Protein AF-D2TYB3-F1 (afdb_monomer)

Mean predicted aligned error: 8.66 Å

Nearest PDB structures (foldseek):
  3dd9-assembly1_B  TM=7.778E-01  e=8.136E-01  Punavirus P1
  7nsn-assembly2_B  TM=3.253E-01  e=3.911E+00  Neobacillus novalis
  7nsn-assembly1_A  TM=3.232E-01  e=3.466E+00  Neobacillus novalis
  3l0i-assembly2_C  TM=2.763E-01  e=2.892E+00  Legionella pneumophila

Solvent-accessible surface area (backbone atoms only — not comparable to full-atom values): 5439 Å² total; per-residue (Å²): 136,84,93,70,84,80,44,57,76,55,97,91,43,70,43,67,44,64,65,53,53,52,50,53,51,50,54,49,40,58,75,75,42,71,87,60,84,88,61,77,53,56,71,70,66,46,47,58,25,57,46,39,26,60,52,49,30,64,77,69,71,48,86,55,62,66,60,37,49,47,46,29,51,52,40,61,58,72,67,60,74,97,62,87,90,61,93,51

Secondary structure (DSSP, 8-state):
-------EEETTEEEPPHHHHHHHHHHHHHHH-TTS------HHHHHHHHHHHHHHHHHHT---HHHHHHHHHHHHHHT--S-SS---

pLDDT: mean 77.66, std 17.37, range [34.09, 96.56]

Structure (mmCIF, N/CA/C/O backbone):
data_AF-D2TYB3-F1
#
_entry.id   AF-D2TYB3-F1
#
loop_
_atom_site.group_PDB
_atom_site.id
_atom_site.type_symbol
_atom_site.label_atom_id
_atom_site.label_alt_id
_atom_site.label_comp_id
_atom_site.label_asym_id
_atom_site.label_entity_id
_atom_site.label_seq_id
_atom_site.pdbx_PDB_ins_code
_atom_site.Cartn_x
_atom_site.Cartn_y
_atom_site.Cartn_z
_atom_site.occupancy
_atom_site.B_iso_or_equiv
_atom_site.auth_seq_id
_atom_site.auth_comp_id
_atom_site.auth_asym_id
_atom_site.auth_atom_id
_atom_site.pdbx_PDB_model_num
ATOM 1 N N . MET A 1 1 ? -25.021 12.919 -3.742 1.00 41.91 1 MET A N 1
ATOM 2 C CA . MET A 1 1 ? -24.006 13.409 -4.697 1.00 41.91 1 MET A CA 1
ATOM 3 C C . MET A 1 1 ? -22.649 13.229 -4.034 1.00 41.91 1 MET A C 1
ATOM 5 O O . MET A 1 1 ? -22.437 13.842 -3.000 1.00 41.91 1 MET A O 1
ATOM 9 N N . MET A 1 2 ? -21.811 12.302 -4.510 1.00 46.22 2 MET A N 1
ATOM 10 C CA . MET A 1 2 ? -20.491 12.025 -3.915 1.00 46.22 2 MET A CA 1
ATOM 11 C C . MET A 1 2 ? -19.426 12.849 -4.659 1.00 46.22 2 MET A C 1
ATOM 13 O O . MET A 1 2 ? -19.282 12.632 -5.860 1.00 46.22 2 MET A O 1
ATOM 17 N N . PRO A 1 3 ? -18.708 13.788 -4.012 1.00 48.62 3 PRO A N 1
ATOM 18 C CA . PRO A 1 3 ? -17.815 14.728 -4.693 1.00 48.62 3 PRO A CA 1
ATOM 19 C C . PRO A 1 3 ? -16.340 14.282 -4.709 1.00 48.62 3 PRO A C 1
ATOM 21 O O . PRO A 1 3 ? -15.456 15.129 -4.756 1.00 48.62 3 PRO A O 1
ATOM 24 N N . PHE A 1 4 ? -16.046 12.982 -4.646 1.00 53.16 4 PHE A N 1
ATOM 25 C CA . PHE A 1 4 ? -14.665 12.491 -4.585 1.00 53.16 4 PHE A CA 1
ATOM 26 C C . PHE A 1 4 ? -14.314 11.728 -5.864 1.00 53.16 4 PHE A C 1
ATOM 28 O O . PHE A 1 4 ? -14.879 10.670 -6.141 1.00 53.16 4 PHE A O 1
ATOM 35 N N . SER A 1 5 ? -13.397 12.277 -6.664 1.00 55.38 5 SER A N 1
ATOM 36 C CA . SER A 1 5 ? -12.730 11.524 -7.725 1.00 55.38 5 SER A CA 1
ATOM 37 C C . SER A 1 5 ? -11.794 10.517 -7.063 1.00 55.38 5 SER A C 1
ATOM 39 O O . SER A 1 5 ? -10.758 10.898 -6.523 1.00 55.38 5 SER A O 1
ATOM 41 N N . PHE A 1 6 ? -12.178 9.244 -7.058 1.00 54.16 6 PHE A N 1
ATOM 42 C CA . PHE A 1 6 ? -11.313 8.175 -6.574 1.00 54.16 6 PHE A CA 1
ATOM 43 C C . PHE A 1 6 ? -10.100 8.044 -7.498 1.00 54.16 6 PHE A C 1
ATOM 45 O O . PHE A 1 6 ? -10.267 7.844 -8.702 1.00 54.16 6 PHE A O 1
ATOM 52 N N . ALA A 1 7 ? -8.914 8.077 -6.895 1.00 58.84 7 ALA A N 1
ATOM 53 C CA . ALA A 1 7 ? -7.623 7.769 -7.494 1.00 58.84 7 ALA A CA 1
ATOM 54 C C . ALA A 1 7 ? -7.021 8.763 -8.509 1.00 58.84 7 ALA A C 1
ATOM 56 O O . ALA A 1 7 ? -7.655 9.222 -9.459 1.00 58.84 7 ALA A O 1
ATOM 57 N N . GLU A 1 8 ? -5.721 9.012 -8.340 1.00 63.53 8 GLU A N 1
ATOM 58 C CA . GLU A 1 8 ? -4.880 9.677 -9.336 1.00 63.53 8 GLU A CA 1
ATOM 59 C C . GLU A 1 8 ? -4.465 8.654 -10.403 1.00 63.53 8 GLU A C 1
ATOM 61 O O . GLU A 1 8 ? -4.083 7.523 -10.080 1.00 63.53 8 GLU A O 1
ATOM 66 N N . THR A 1 9 ? -4.593 9.025 -11.679 1.00 70.12 9 THR A N 1
ATOM 67 C CA . THR A 1 9 ? -4.239 8.150 -12.804 1.00 70.12 9 THR A CA 1
ATOM 68 C C . THR A 1 9 ? -2.872 8.541 -13.345 1.00 70.12 9 THR A C 1
ATOM 70 O O . THR A 1 9 ? -2.729 9.618 -13.913 1.00 70.12 9 THR A O 1
ATOM 73 N N . ASP A 1 10 ? -1.896 7.644 -13.230 1.00 72.12 10 ASP A N 1
ATOM 74 C CA . ASP A 1 10 ? -0.569 7.800 -13.827 1.00 72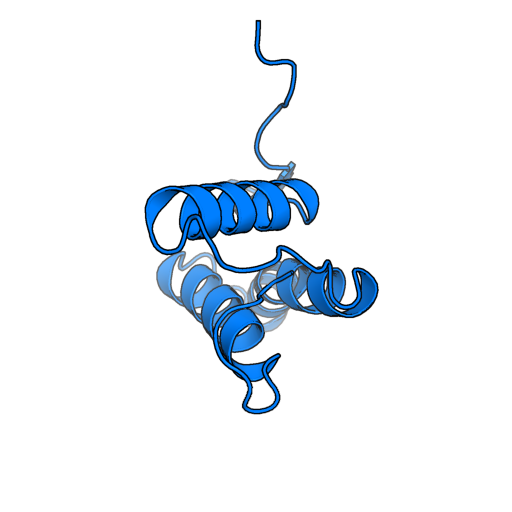.12 10 ASP A CA 1
ATOM 75 C C . ASP A 1 10 ? -0.263 6.598 -14.727 1.00 72.12 10 ASP A C 1
ATOM 77 O O . ASP A 1 10 ? -0.256 5.447 -14.281 1.00 72.12 10 ASP A O 1
ATOM 81 N N . ASN A 1 11 ? -0.023 6.857 -16.016 1.00 75.12 11 ASN A N 1
ATOM 82 C CA . ASN A 1 11 ? 0.345 5.850 -17.018 1.00 75.12 11 ASN A CA 1
ATOM 83 C C . ASN A 1 11 ? -0.517 4.569 -16.959 1.00 75.12 11 ASN A C 1
ATOM 85 O O . ASN A 1 11 ? 0.005 3.456 -16.964 1.00 75.12 11 ASN A O 1
ATOM 89 N N . GLY A 1 12 ? -1.840 4.716 -16.830 1.00 83.06 12 GLY A N 1
ATOM 90 C CA . GLY A 1 12 ? -2.789 3.594 -16.791 1.00 83.06 12 GLY A CA 1
ATOM 91 C C . GLY A 1 12 ? -2.978 2.915 -15.427 1.00 83.06 12 GLY A C 1
ATOM 92 O O . GLY A 1 12 ? -3.848 2.054 -15.308 1.00 83.06 12 GLY A O 1
ATOM 93 N N . VAL A 1 13 ? -2.238 3.316 -14.388 1.00 87.38 13 VAL A N 1
ATOM 94 C CA . VAL A 1 13 ? -2.432 2.843 -13.008 1.00 87.38 13 VAL A CA 1
ATOM 95 C C . VAL A 1 13 ? -3.224 3.884 -12.221 1.00 87.38 13 VAL A C 1
ATOM 97 O O . VAL A 1 13 ? -2.937 5.076 -12.294 1.00 87.38 13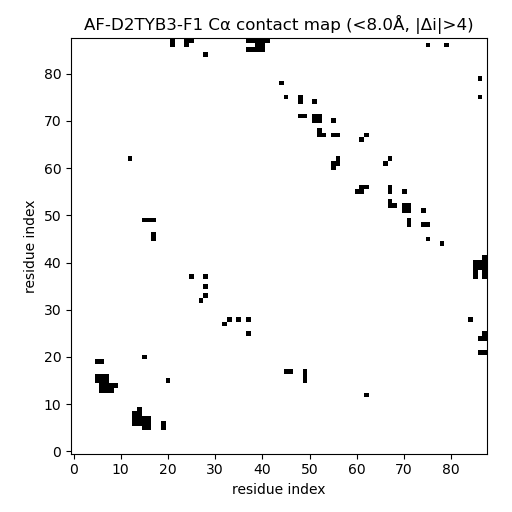 VAL A O 1
ATOM 100 N N . ARG A 1 14 ? -4.228 3.429 -11.463 1.00 90.44 14 ARG A N 1
ATOM 101 C CA . ARG A 1 14 ? -5.049 4.268 -10.577 1.00 90.44 14 ARG A CA 1
ATOM 102 C C . ARG A 1 14 ? -4.640 4.035 -9.127 1.00 90.44 14 ARG A C 1
ATOM 104 O O . ARG A 1 14 ? -4.951 2.981 -8.573 1.00 90.44 14 ARG A O 1
ATOM 111 N N . TYR A 1 15 ? -3.953 5.000 -8.527 1.00 91.00 15 TYR A N 1
ATOM 112 C CA . TYR A 1 15 ? -3.463 4.895 -7.152 1.00 91.00 15 TYR A CA 1
ATOM 113 C C . TYR A 1 15 ? -4.497 5.405 -6.156 1.00 91.00 15 TYR A C 1
ATOM 115 O O . TYR A 1 15 ? -5.056 6.480 -6.343 1.00 91.00 15 TYR A O 1
ATOM 123 N N . LEU A 1 16 ? -4.711 4.669 -5.065 1.00 91.38 16 LEU A N 1
ATOM 124 C CA . LEU A 1 16 ? -5.516 5.158 -3.946 1.00 91.38 16 LEU A CA 1
ATOM 125 C C . LEU A 1 16 ? -4.825 6.361 -3.307 1.00 91.38 16 LEU A C 1
ATOM 127 O O . LEU A 1 16 ? -3.630 6.295 -3.018 1.00 91.38 16 LEU A O 1
ATOM 131 N N . SER A 1 17 ? -5.567 7.434 -3.052 1.00 90.31 17 SER A N 1
ATOM 132 C CA . SER A 1 17 ? -5.073 8.537 -2.231 1.00 90.31 17 SER A CA 1
ATOM 133 C C . SER A 1 17 ? -4.998 8.127 -0.754 1.00 90.31 17 SER A C 1
ATOM 135 O O . SER A 1 17 ? -5.584 7.131 -0.321 1.00 90.31 17 SER A O 1
ATOM 137 N N . VAL A 1 18 ? -4.289 8.915 0.056 1.00 87.62 18 VAL A N 1
ATOM 138 C CA . VAL A 1 18 ? -4.267 8.723 1.516 1.00 87.62 18 VAL A CA 1
ATOM 139 C C . VAL A 1 18 ? -5.683 8.799 2.099 1.00 87.62 18 VAL A C 1
ATOM 141 O O . VAL A 1 18 ? -6.037 7.988 2.955 1.00 87.62 18 VAL A O 1
ATOM 144 N N . ASP A 1 19 ? -6.507 9.724 1.603 1.00 87.50 19 ASP A N 1
ATOM 145 C CA . ASP A 1 19 ? -7.893 9.884 2.045 1.00 87.50 19 ASP A CA 1
ATOM 146 C C . ASP A 1 19 ? -8.766 8.687 1.645 1.00 87.50 19 ASP A C 1
ATOM 148 O O . ASP A 1 19 ? -9.583 8.243 2.454 1.00 87.50 19 ASP A O 1
ATOM 152 N N . ASP A 1 20 ? -8.539 8.095 0.466 1.00 89.44 20 ASP A N 1
ATOM 153 C CA . ASP A 1 20 ? -9.217 6.857 0.057 1.00 89.44 20 ASP A CA 1
ATOM 154 C C . ASP A 1 20 ? -8.907 5.714 1.032 1.00 89.44 20 ASP A C 1
ATOM 156 O O . ASP A 1 20 ? -9.812 4.996 1.464 1.00 89.44 20 ASP A O 1
ATOM 160 N N . ILE A 1 21 ? -7.640 5.563 1.434 1.00 88.06 21 ILE A N 1
ATOM 161 C CA . ILE A 1 21 ? -7.223 4.510 2.372 1.00 88.06 21 ILE A CA 1
ATOM 162 C C . ILE A 1 21 ? -7.847 4.735 3.758 1.00 88.06 21 ILE A C 1
ATOM 164 O O . ILE A 1 21 ? -8.333 3.783 4.378 1.00 88.06 21 ILE A O 1
ATOM 168 N N . ILE A 1 22 ? -7.889 5.984 4.236 1.00 85.31 22 ILE A N 1
ATOM 169 C CA . ILE A 1 22 ? -8.561 6.343 5.497 1.00 85.31 22 ILE A CA 1
ATOM 170 C C . ILE A 1 22 ? -10.053 6.020 5.414 1.00 85.31 22 ILE A C 1
ATOM 172 O O . ILE A 1 22 ? -10.604 5.413 6.336 1.00 85.31 22 ILE A O 1
ATOM 176 N N . TYR A 1 23 ? -10.706 6.405 4.317 1.00 86.69 23 TYR A N 1
ATOM 177 C CA . TYR A 1 23 ? -12.128 6.166 4.111 1.00 86.69 23 TYR A CA 1
ATOM 178 C C . TYR A 1 23 ? -12.450 4.669 4.090 1.00 86.69 23 TYR A C 1
ATOM 180 O O . TYR A 1 23 ? -13.332 4.226 4.828 1.00 86.69 23 TYR A O 1
ATOM 188 N N . ILE A 1 24 ? -11.703 3.875 3.314 1.00 87.06 24 ILE A N 1
ATOM 189 C CA . ILE A 1 24 ? -11.866 2.416 3.246 1.00 87.06 24 ILE A CA 1
ATOM 190 C C . ILE A 1 24 ? -11.703 1.802 4.637 1.00 87.06 24 ILE A C 1
ATOM 192 O O . ILE A 1 24 ? -12.564 1.039 5.077 1.00 87.06 24 ILE A O 1
ATOM 196 N N . ASN A 1 25 ? -10.642 2.167 5.362 1.00 82.69 25 ASN A N 1
ATOM 197 C CA . ASN A 1 25 ? -10.399 1.617 6.690 1.00 82.69 25 ASN A CA 1
ATOM 198 C C . ASN A 1 25 ? -11.499 1.999 7.694 1.00 82.69 25 ASN A C 1
ATOM 200 O O . ASN A 1 25 ? -11.954 1.153 8.461 1.00 82.69 25 ASN A O 1
ATOM 204 N N . LYS A 1 26 ? -11.974 3.249 7.658 1.00 82.25 26 LYS A N 1
ATOM 205 C CA . LYS A 1 26 ? -13.090 3.707 8.493 1.00 82.25 26 LYS A CA 1
ATOM 206 C C . LYS A 1 26 ? -14.354 2.890 8.226 1.00 82.25 26 LYS A C 1
ATOM 208 O O . LYS A 1 26 ? -14.960 2.395 9.170 1.00 82.25 26 LYS A O 1
ATOM 213 N N . ARG A 1 27 ? -14.718 2.697 6.954 1.00 85.81 27 ARG A N 1
ATOM 214 C CA . ARG A 1 27 ? -15.890 1.891 6.572 1.00 85.81 27 ARG A CA 1
ATOM 215 C C . ARG A 1 27 ? -15.753 0.434 7.014 1.00 85.81 27 ARG A C 1
ATOM 217 O O . ARG A 1 27 ? -16.740 -0.150 7.451 1.00 85.81 27 ARG A O 1
ATOM 224 N N . LEU A 1 28 ? -14.549 -0.137 6.940 1.00 83.44 28 LEU A N 1
ATOM 225 C CA . LEU A 1 28 ? -14.284 -1.499 7.407 1.00 83.44 28 LEU A CA 1
ATOM 226 C C . LEU A 1 28 ? -14.486 -1.631 8.921 1.00 83.44 28 LEU A C 1
ATOM 228 O O . LEU A 1 28 ? -15.239 -2.510 9.336 1.00 83.44 28 LEU A O 1
ATOM 232 N N . ILE A 1 29 ? -13.901 -0.737 9.725 1.00 79.56 29 ILE A N 1
ATOM 233 C CA . ILE A 1 29 ? -14.075 -0.724 11.190 1.00 79.56 29 ILE A CA 1
ATOM 234 C C . ILE A 1 29 ? -15.551 -0.541 11.555 1.00 79.56 29 ILE A C 1
ATOM 236 O O . ILE A 1 29 ? -16.098 -1.344 12.302 1.00 79.56 29 ILE A O 1
ATOM 240 N N . GLU A 1 30 ? -16.229 0.446 10.964 1.00 83.12 30 GLU A N 1
ATOM 241 C CA . GLU A 1 30 ? -17.662 0.682 11.199 1.00 83.12 30 GLU A CA 1
ATOM 242 C C . GLU A 1 30 ? -18.519 -0.557 10.888 1.00 83.12 30 GLU A C 1
ATOM 244 O O . GLU A 1 30 ? -19.511 -0.806 11.569 1.00 83.12 30 GLU A O 1
ATOM 249 N N . SER A 1 31 ? -18.140 -1.340 9.871 1.00 83.19 31 SER A N 1
ATOM 250 C CA . SER A 1 31 ? -18.880 -2.540 9.464 1.00 83.19 31 SER A CA 1
ATOM 251 C C . SER A 1 31 ? -18.567 -3.796 10.286 1.00 83.19 31 SER A C 1
ATOM 253 O O . SER A 1 31 ? -19.438 -4.652 10.421 1.00 83.19 31 SER A O 1
ATOM 255 N N . GLN A 1 32 ? -17.345 -3.931 10.813 1.00 79.81 32 GLN A N 1
ATOM 256 C CA . GLN A 1 32 ? -16.867 -5.167 11.452 1.00 79.81 32 GLN A CA 1
ATOM 257 C C . GLN A 1 32 ? -16.734 -5.046 12.973 1.00 79.81 32 GLN A C 1
ATOM 259 O O . GLN A 1 32 ? -17.010 -6.005 13.691 1.00 79.81 32 GLN A O 1
ATOM 264 N N . THR A 1 33 ? -16.321 -3.881 13.473 1.00 77.31 33 THR A N 1
ATOM 265 C CA . THR A 1 33 ? -16.074 -3.612 14.896 1.00 77.31 33 THR A CA 1
ATOM 266 C C . THR A 1 33 ? -16.697 -2.271 15.318 1.00 77.31 33 THR A C 1
ATOM 268 O O . THR A 1 33 ? -15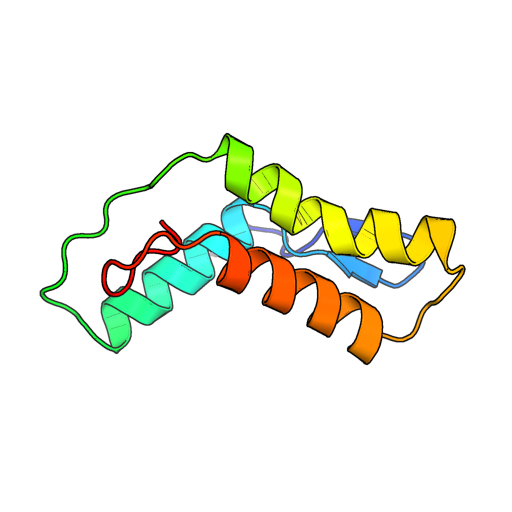.996 -1.341 15.712 1.00 77.31 33 THR A O 1
ATOM 271 N N . PRO A 1 34 ? -18.040 -2.149 15.305 1.00 68.69 34 PRO A N 1
ATOM 272 C CA . PRO A 1 34 ? -18.740 -0.869 15.483 1.00 68.69 34 PRO A CA 1
ATOM 273 C C . PRO A 1 34 ? -18.504 -0.179 16.840 1.00 68.69 34 PRO A C 1
ATOM 275 O O . PRO A 1 34 ? -18.746 1.017 16.966 1.00 68.69 34 PRO A O 1
ATOM 278 N N . ASN A 1 35 ? -18.025 -0.911 17.850 1.00 71.56 35 ASN A N 1
ATOM 279 C CA . ASN A 1 35 ? -17.740 -0.388 19.192 1.00 71.56 35 ASN A CA 1
ATOM 280 C C . ASN A 1 35 ? -16.253 -0.049 19.413 1.00 71.56 35 ASN A C 1
ATOM 282 O O . ASN A 1 35 ? -15.866 0.316 20.524 1.00 71.56 35 ASN A O 1
ATOM 286 N N . GLU A 1 36 ? -15.402 -0.213 18.397 1.00 66.50 36 GLU A N 1
ATOM 287 C CA . GLU A 1 36 ? -13.972 0.074 18.498 1.00 66.50 36 GLU A CA 1
ATOM 288 C C . GLU A 1 36 ? -13.698 1.564 18.217 1.00 66.50 36 GLU A C 1
ATOM 290 O O . GLU A 1 36 ? -14.179 2.112 17.221 1.00 66.50 36 GLU A O 1
ATOM 295 N N . PRO A 1 37 ? -12.948 2.269 19.084 1.00 63.28 37 PRO A N 1
ATOM 296 C CA . PRO A 1 37 ? -12.667 3.684 18.881 1.00 63.28 37 PRO A CA 1
ATOM 297 C C . PRO A 1 37 ? -11.764 3.911 17.659 1.00 63.28 37 PRO A C 1
ATOM 299 O O . PRO A 1 37 ? -10.622 3.461 17.621 1.00 63.28 37 PRO A O 1
ATOM 302 N N . ILE A 1 38 ? -12.250 4.693 16.692 1.00 64.06 38 ILE A N 1
ATOM 303 C CA . ILE A 1 38 ? -11.487 5.114 15.507 1.00 64.06 38 ILE A CA 1
ATOM 304 C C . ILE A 1 38 ? -10.506 6.226 15.922 1.00 64.06 38 ILE A C 1
ATOM 306 O O . ILE A 1 38 ? -10.934 7.336 16.241 1.00 64.06 38 ILE A O 1
ATOM 310 N N . LYS A 1 39 ? -9.191 5.966 15.926 1.00 59.78 39 LYS A N 1
ATOM 311 C CA . LYS A 1 39 ? -8.176 6.907 16.453 1.00 59.78 39 LYS A CA 1
ATOM 312 C C . LYS A 1 39 ? -7.036 7.240 15.481 1.00 59.78 39 LYS A C 1
ATOM 314 O O . LYS A 1 39 ? -5.920 6.870 15.784 1.00 59.78 39 LYS A O 1
ATOM 319 N N . VAL A 1 40 ? -7.254 8.021 14.413 1.00 53.25 40 VAL A N 1
ATOM 320 C CA . VAL A 1 40 ? -6.241 8.326 13.356 1.00 53.25 40 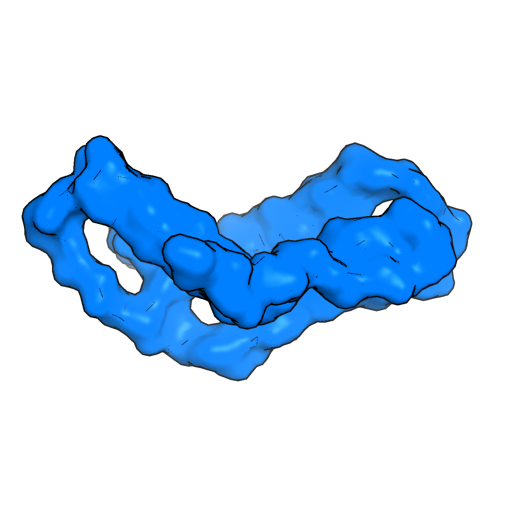VAL A CA 1
ATOM 321 C C . VAL A 1 40 ? -4.773 8.414 13.840 1.00 53.25 40 VAL A C 1
ATOM 323 O O . VAL A 1 40 ? -4.297 9.472 14.253 1.00 53.25 40 VAL A O 1
ATOM 326 N N . ILE A 1 41 ? -4.032 7.308 13.730 1.00 60.78 41 ILE A N 1
ATOM 327 C CA . ILE A 1 41 ? -2.607 7.187 14.032 1.00 60.78 41 ILE A CA 1
ATOM 328 C C . ILE A 1 41 ? -1.800 7.619 12.803 1.00 60.78 41 ILE A C 1
ATOM 330 O O . ILE A 1 41 ? -1.694 6.909 11.807 1.00 60.78 41 ILE A O 1
ATOM 334 N N . ASN A 1 42 ? -1.199 8.804 12.932 1.00 65.12 42 ASN A N 1
ATOM 335 C CA . ASN A 1 42 ? -0.094 9.348 12.137 1.00 65.12 42 ASN A CA 1
ATOM 336 C C . ASN A 1 42 ? -0.270 9.326 10.600 1.00 65.12 42 ASN A C 1
ATOM 338 O O . ASN A 1 42 ? 0.204 8.433 9.902 1.00 65.12 42 ASN A O 1
ATOM 342 N N . LYS A 1 43 ? -0.854 10.400 10.049 1.00 65.56 43 LYS A N 1
ATOM 343 C CA . LYS A 1 43 ? -1.036 10.594 8.596 1.00 65.56 43 LYS A CA 1
ATOM 344 C C . LYS A 1 43 ? 0.266 10.524 7.782 1.00 65.56 43 LYS A C 1
ATOM 346 O O . LYS A 1 43 ? 0.238 10.076 6.638 1.00 65.56 43 LYS A O 1
ATOM 351 N N . ASN A 1 44 ? 1.403 10.920 8.358 1.00 68.44 44 ASN A N 1
ATOM 352 C CA . ASN A 1 44 ? 2.674 10.969 7.630 1.00 68.44 44 ASN A CA 1
ATOM 353 C C . ASN A 1 44 ? 3.194 9.564 7.283 1.00 68.44 44 ASN A C 1
ATOM 355 O O . ASN A 1 44 ? 3.766 9.370 6.214 1.00 68.44 44 ASN A O 1
ATOM 359 N N . SER A 1 45 ? 2.956 8.567 8.143 1.00 73.88 45 SER A N 1
ATOM 360 C CA . SER A 1 45 ? 3.352 7.176 7.871 1.00 73.88 45 SER A CA 1
ATOM 361 C C . SER A 1 45 ? 2.399 6.452 6.913 1.00 73.88 45 SER A C 1
ATOM 363 O O . SER A 1 45 ? 2.761 5.441 6.309 1.00 73.88 45 SER A O 1
ATOM 365 N N . LEU A 1 46 ? 1.180 6.968 6.742 1.00 84.44 46 LEU A N 1
ATOM 366 C CA . LEU A 1 46 ? 0.254 6.465 5.735 1.00 84.44 46 LEU A CA 1
ATOM 367 C C . LEU A 1 46 ? 0.652 6.937 4.333 1.00 84.44 46 LEU A C 1
ATOM 369 O O . LEU A 1 46 ? 0.617 6.141 3.398 1.00 84.44 46 LEU A O 1
ATOM 373 N N . GLY A 1 47 ? 1.106 8.189 4.208 1.00 86.56 47 GLY A N 1
ATOM 374 C CA . GLY A 1 47 ? 1.637 8.728 2.953 1.00 86.56 47 GLY A CA 1
ATOM 375 C C . GLY A 1 47 ? 2.819 7.921 2.407 1.00 86.56 47 GLY A C 1
ATOM 376 O O . GLY A 1 47 ? 2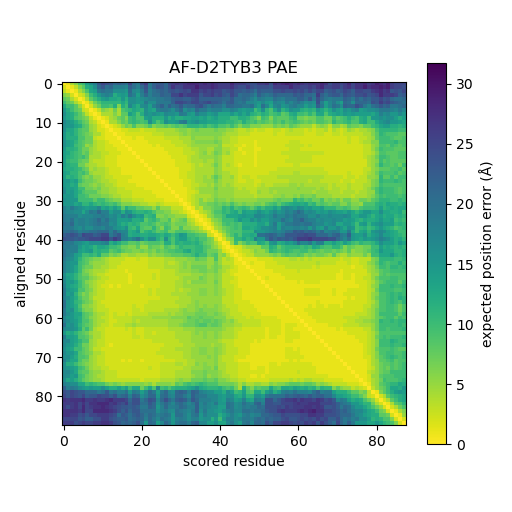.849 7.614 1.221 1.00 86.56 47 GLY A O 1
ATOM 377 N N . SER A 1 48 ? 3.745 7.485 3.269 1.00 87.38 48 SER A N 1
ATOM 378 C CA . SER A 1 48 ? 4.869 6.637 2.839 1.00 87.38 48 SER A CA 1
ATOM 379 C C . SER A 1 48 ? 4.440 5.235 2.397 1.00 87.38 48 SER A C 1
ATOM 381 O O . SER A 1 48 ? 5.062 4.646 1.516 1.00 87.38 48 SER A O 1
ATOM 383 N N . SER A 1 49 ? 3.370 4.693 2.983 1.00 90.31 49 SER A N 1
ATOM 384 C CA . SER A 1 49 ? 2.809 3.413 2.539 1.00 90.31 49 SER A CA 1
ATOM 385 C C . SER A 1 49 ? 2.083 3.551 1.205 1.00 90.31 49 SER A C 1
ATOM 387 O O . SER A 1 49 ? 2.211 2.688 0.342 1.00 90.31 49 SER A O 1
ATOM 389 N N . GLN A 1 50 ? 1.349 4.649 1.027 1.00 92.38 50 GLN A N 1
ATOM 390 C CA . GLN A 1 50 ? 0.615 4.944 -0.197 1.00 92.38 50 GLN A CA 1
ATOM 391 C C . GLN A 1 50 ? 1.549 5.175 -1.395 1.00 92.38 50 GLN A C 1
ATOM 393 O O . GLN A 1 50 ? 1.206 4.761 -2.499 1.00 92.38 50 GLN A O 1
ATOM 398 N N . SER A 1 51 ? 2.733 5.764 -1.190 1.00 92.81 51 SER A N 1
ATOM 399 C CA . SER A 1 51 ? 3.699 6.025 -2.267 1.00 92.81 51 SER A CA 1
ATOM 400 C C . SER A 1 51 ? 4.549 4.813 -2.669 1.00 92.81 51 SER A C 1
ATOM 402 O O . SER A 1 51 ? 5.155 4.810 -3.737 1.00 92.81 51 SER A O 1
ATOM 404 N N . ARG A 1 52 ? 4.605 3.752 -1.856 1.00 94.19 52 ARG A N 1
ATOM 405 C CA . ARG A 1 52 ? 5.439 2.571 -2.147 1.00 94.19 52 ARG A CA 1
ATOM 406 C C . ARG A 1 52 ? 5.171 1.909 -3.504 1.00 94.19 52 ARG A C 1
ATOM 408 O O . ARG A 1 52 ? 6.147 1.605 -4.183 1.00 94.19 52 ARG A O 1
ATOM 415 N N . PRO A 1 53 ? 3.919 1.714 -3.949 1.00 95.38 53 PRO A N 1
ATOM 416 C CA . PRO A 1 53 ? 3.647 1.145 -5.265 1.00 95.38 53 PRO A CA 1
ATOM 417 C C . PRO A 1 53 ? 4.234 1.9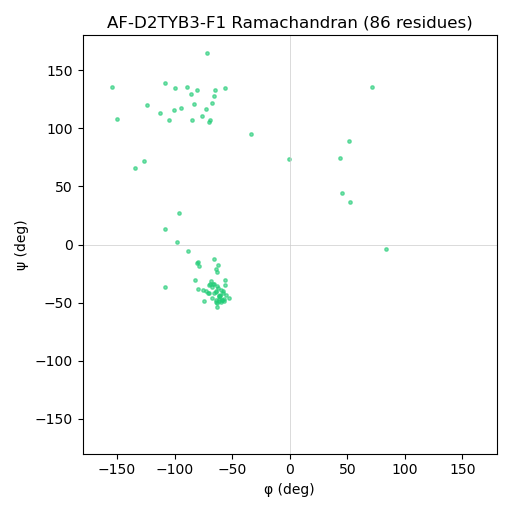63 -6.419 1.00 95.38 53 PRO A C 1
ATOM 419 O O . PRO A 1 53 ? 4.766 1.379 -7.357 1.00 95.38 53 PRO A O 1
ATOM 422 N N . SER A 1 54 ? 4.193 3.300 -6.360 1.00 94.38 54 SER A N 1
ATOM 423 C CA . SER A 1 54 ? 4.772 4.128 -7.430 1.00 94.38 54 SER A CA 1
ATOM 424 C C . SER A 1 54 ? 6.302 4.056 -7.436 1.00 94.38 54 SER A C 1
ATOM 426 O O . SER A 1 54 ? 6.914 4.016 -8.502 1.00 94.38 54 SER A O 1
ATOM 428 N N . ILE A 1 55 ? 6.918 3.940 -6.255 1.00 94.94 55 ILE A N 1
ATOM 429 C CA . ILE A 1 55 ? 8.357 3.695 -6.099 1.00 94.94 55 ILE A CA 1
ATOM 430 C C . ILE A 1 55 ? 8.743 2.335 -6.701 1.00 94.94 55 ILE A C 1
ATOM 432 O O . ILE A 1 55 ? 9.663 2.270 -7.514 1.00 94.94 55 ILE A O 1
ATOM 436 N N . VAL A 1 56 ? 8.029 1.261 -6.348 1.00 96.56 56 VAL A N 1
ATOM 437 C CA . VAL A 1 56 ? 8.266 -0.095 -6.879 1.00 96.56 56 VAL A CA 1
ATOM 438 C C . VAL A 1 56 ? 8.115 -0.113 -8.396 1.00 96.56 56 VAL A C 1
ATOM 440 O O . VAL A 1 56 ? 9.015 -0.568 -9.095 1.00 96.56 56 VAL A O 1
ATOM 443 N N . ARG A 1 57 ? 7.035 0.476 -8.923 1.00 95.38 57 ARG A N 1
ATOM 444 C CA . ARG A 1 57 ? 6.825 0.630 -10.366 1.00 95.38 57 ARG A CA 1
ATOM 445 C C . ARG A 1 57 ? 8.011 1.301 -11.054 1.00 95.38 57 ARG A C 1
ATOM 447 O O . ARG A 1 57 ? 8.445 0.831 -12.102 1.00 95.38 57 ARG A O 1
ATOM 454 N N . TYR A 1 58 ? 8.521 2.391 -10.480 1.00 93.81 58 TYR A N 1
ATOM 455 C CA . TYR A 1 58 ? 9.636 3.136 -11.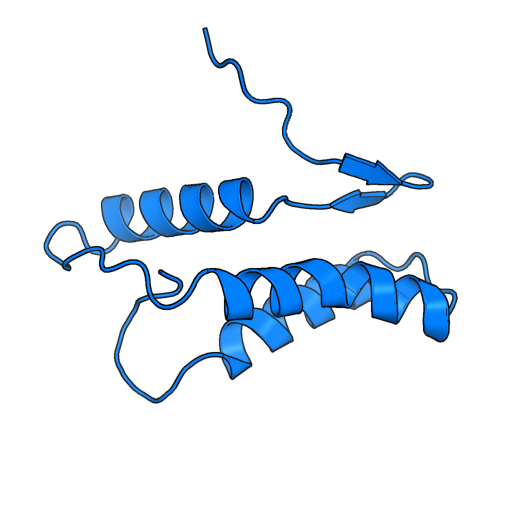055 1.00 93.81 58 TYR A CA 1
ATOM 456 C C . TYR A 1 58 ? 10.945 2.339 -11.030 1.00 93.81 58 TYR A C 1
ATOM 458 O O . TYR A 1 58 ? 11.645 2.287 -12.036 1.00 93.81 58 TYR A O 1
ATOM 466 N N . TYR A 1 59 ? 11.297 1.702 -9.915 1.00 96.50 59 TYR A N 1
ATOM 467 C CA . TYR A 1 59 ? 12.584 1.006 -9.813 1.00 96.50 59 TYR A CA 1
ATOM 468 C C . TYR A 1 59 ? 12.586 -0.367 -10.485 1.00 96.50 59 TYR A C 1
ATOM 470 O O . TYR A 1 59 ? 13.570 -0.729 -11.126 1.00 96.50 59 TYR A O 1
ATOM 478 N N . GLU A 1 60 ? 11.492 -1.116 -10.376 1.00 96.06 60 GLU A N 1
ATOM 479 C CA . GLU A 1 60 ? 11.372 -2.454 -10.963 1.00 96.06 60 GLU A CA 1
ATOM 480 C C . GLU A 1 60 ? 10.855 -2.422 -12.407 1.00 96.06 60 GLU A C 1
ATOM 482 O O . GLU A 1 60 ? 10.807 -3.461 -13.061 1.00 96.06 60 GLU A O 1
ATOM 487 N N . GLN A 1 61 ? 10.473 -1.242 -12.917 1.00 93.38 61 GLN A N 1
ATOM 488 C CA . GLN A 1 61 ? 9.933 -1.048 -14.270 1.00 93.38 61 GLN A CA 1
ATOM 489 C C . GLN A 1 61 ? 8.748 -1.986 -14.570 1.00 93.38 61 GLN A C 1
ATOM 491 O O . GLN A 1 61 ? 8.579 -2.482 -15.685 1.00 93.38 61 GLN A O 1
ATOM 496 N N . THR A 1 62 ? 7.912 -2.235 -13.558 1.00 93.00 62 THR A N 1
ATOM 497 C CA . THR A 1 62 ? 6.807 -3.196 -13.629 1.00 93.00 62 THR A CA 1
ATOM 498 C C . THR A 1 62 ? 5.448 -2.509 -13.672 1.00 93.00 62 THR A C 1
ATOM 500 O O . THR A 1 62 ? 5.186 -1.561 -12.938 1.00 93.00 62 THR A O 1
ATOM 503 N N . ASN A 1 63 ? 4.549 -3.023 -14.513 1.00 92.00 63 ASN A N 1
ATOM 504 C CA . ASN A 1 63 ? 3.126 -2.668 -14.502 1.00 92.00 63 ASN A CA 1
ATOM 505 C C . ASN A 1 63 ? 2.259 -3.818 -13.959 1.00 92.00 63 ASN A C 1
ATOM 507 O O . ASN A 1 63 ? 1.041 -3.811 -14.136 1.00 92.00 63 ASN A O 1
ATOM 511 N N . ASP A 1 64 ? 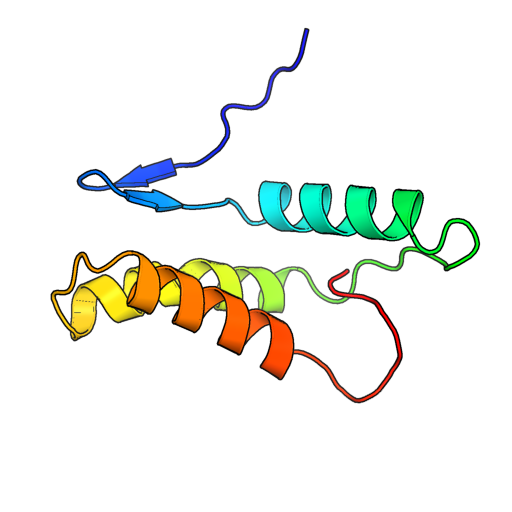2.876 -4.822 -13.326 1.00 94.94 64 ASP A N 1
ATOM 512 C CA . ASP A 1 64 ? 2.153 -5.937 -12.726 1.00 94.94 64 ASP A CA 1
ATOM 513 C C . ASP A 1 64 ? 1.356 -5.457 -11.505 1.00 94.94 64 ASP A C 1
ATOM 515 O O . ASP A 1 64 ? 1.894 -5.182 -10.430 1.00 94.94 64 ASP A O 1
ATOM 519 N N . MET A 1 65 ? 0.036 -5.382 -11.669 1.00 93.56 65 MET A N 1
ATOM 520 C CA . MET A 1 65 ? -0.870 -4.919 -10.625 1.00 93.56 65 MET A CA 1
ATOM 521 C C . MET A 1 65 ? -0.869 -5.805 -9.378 1.00 93.56 65 MET A C 1
ATOM 523 O O . MET A 1 65 ? -1.197 -5.300 -8.303 1.00 93.56 65 MET A O 1
ATOM 527 N N . PHE A 1 66 ? -0.490 -7.082 -9.471 1.00 96.38 66 PHE A N 1
ATOM 528 C CA . PHE A 1 66 ? -0.356 -7.942 -8.296 1.00 96.38 66 PHE A CA 1
ATOM 529 C C . PHE A 1 66 ? 0.857 -7.536 -7.461 1.00 96.38 66 PHE A C 1
ATOM 531 O O . PHE A 1 66 ? 0.731 -7.414 -6.244 1.00 96.38 66 PHE A O 1
ATOM 538 N N . VAL A 1 67 ? 1.987 -7.228 -8.104 1.00 96.38 67 VAL A N 1
ATOM 539 C CA . VAL A 1 67 ? 3.200 -6.724 -7.434 1.00 96.38 67 VAL A CA 1
ATOM 540 C C . VAL A 1 67 ? 2.937 -5.358 -6.795 1.00 96.38 67 VAL A C 1
ATOM 542 O O . VAL A 1 67 ? 3.210 -5.149 -5.608 1.00 96.38 67 VAL A O 1
ATOM 545 N N . LEU A 1 68 ? 2.323 -4.437 -7.545 1.00 96.06 68 LEU A N 1
ATOM 546 C CA . LEU A 1 68 ? 2.002 -3.099 -7.040 1.00 96.06 68 LEU A CA 1
ATOM 547 C C . LEU A 1 68 ? 0.998 -3.153 -5.877 1.00 96.06 68 LEU A C 1
ATOM 549 O O . LEU A 1 68 ? 1.168 -2.453 -4.879 1.00 96.06 68 LEU A O 1
ATOM 553 N N . SER A 1 69 ? -0.008 -4.027 -5.949 1.00 95.19 69 SER A N 1
ATOM 554 C CA . SER A 1 69 ? -0.976 -4.200 -4.857 1.00 95.19 69 SER A CA 1
ATOM 555 C C . SER A 1 69 ? -0.348 -4.874 -3.636 1.00 95.19 69 SER A C 1
ATOM 557 O O . SER A 1 69 ? -0.594 -4.451 -2.506 1.00 95.19 69 SER A O 1
ATOM 559 N N . ALA A 1 70 ? 0.488 -5.896 -3.844 1.00 95.81 70 ALA A N 1
ATOM 560 C CA . ALA A 1 70 ? 1.189 -6.585 -2.766 1.00 95.81 70 ALA A CA 1
ATOM 561 C C . ALA A 1 70 ? 2.115 -5.632 -1.998 1.00 95.81 70 ALA A C 1
ATOM 563 O O . ALA A 1 70 ? 2.070 -5.620 -0.771 1.00 95.81 70 ALA A O 1
ATOM 564 N N . SER A 1 71 ? 2.878 -4.777 -2.691 1.00 95.56 71 SER A N 1
ATOM 565 C CA . SER A 1 71 ? 3.762 -3.793 -2.038 1.00 95.56 71 SER A CA 1
ATOM 566 C C . SER A 1 71 ? 3.006 -2.756 -1.194 1.00 95.56 71 SER A C 1
ATOM 568 O O . SER A 1 71 ? 3.477 -2.379 -0.114 1.00 95.56 71 SER A O 1
ATOM 570 N N . LEU A 1 72 ? 1.808 -2.337 -1.630 1.00 94.19 72 LEU A N 1
ATOM 571 C CA . LEU A 1 72 ? 0.919 -1.490 -0.828 1.00 94.19 72 LEU A CA 1
ATOM 572 C C . LEU A 1 72 ? 0.481 -2.213 0.450 1.00 94.19 72 LEU A C 1
ATOM 574 O O . LEU A 1 72 ? 0.645 -1.692 1.553 1.00 94.19 72 LEU A O 1
ATOM 578 N N . ILE A 1 73 ? -0.076 -3.418 0.302 1.00 91.94 73 ILE A N 1
ATOM 579 C CA . ILE A 1 73 ? -0.618 -4.206 1.417 1.00 91.94 73 ILE A CA 1
ATOM 580 C C . ILE A 1 73 ? 0.485 -4.543 2.424 1.00 91.94 73 ILE A C 1
ATOM 582 O O . ILE A 1 73 ? 0.288 -4.372 3.628 1.00 91.94 73 ILE A O 1
ATOM 586 N N . GLU A 1 74 ? 1.656 -4.959 1.942 1.00 92.06 74 GLU A N 1
ATOM 587 C CA . GLU A 1 74 ? 2.823 -5.266 2.768 1.00 92.06 74 GLU A CA 1
ATOM 588 C C . GLU A 1 74 ? 3.228 -4.054 3.619 1.00 92.06 74 GLU A C 1
ATOM 590 O O . GLU A 1 74 ? 3.379 -4.170 4.837 1.00 92.06 74 GLU A O 1
ATOM 595 N N . SER A 1 75 ? 3.296 -2.863 3.015 1.00 90.44 75 SER A N 1
ATOM 596 C CA . SER A 1 75 ? 3.579 -1.630 3.757 1.00 90.44 75 SER A CA 1
ATOM 597 C C . SER A 1 75 ? 2.539 -1.319 4.824 1.00 90.44 75 SER A C 1
ATOM 599 O O . SER A 1 75 ? 2.877 -0.920 5.939 1.00 90.44 75 SER A O 1
ATOM 601 N N . LEU A 1 76 ? 1.259 -1.481 4.482 1.00 87.38 76 LEU A N 1
ATOM 602 C CA . LEU A 1 76 ? 0.154 -1.177 5.386 1.00 87.38 76 LEU A CA 1
ATOM 603 C C . LEU A 1 76 ? 0.123 -2.131 6.589 1.00 87.38 76 LEU A C 1
ATOM 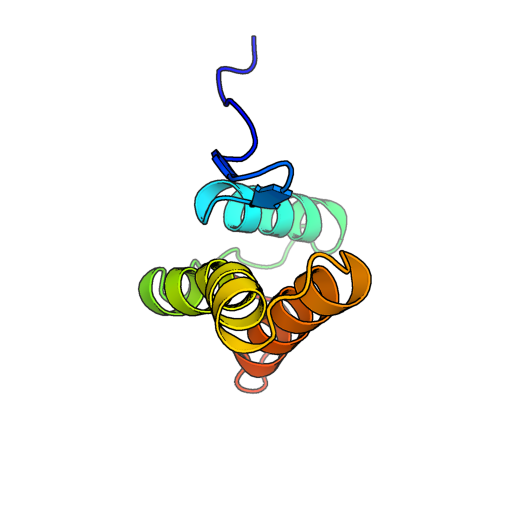605 O O . LEU A 1 76 ? -0.243 -1.704 7.690 1.00 87.38 76 LEU A O 1
ATOM 609 N N . ILE A 1 77 ? 0.507 -3.399 6.397 1.00 83.31 77 ILE A N 1
ATOM 610 C CA . ILE A 1 77 ? 0.597 -4.410 7.461 1.00 83.31 77 ILE A CA 1
ATOM 611 C C . ILE A 1 77 ? 1.828 -4.166 8.338 1.00 83.31 77 ILE A C 1
ATOM 613 O O . ILE A 1 77 ? 1.688 -4.094 9.561 1.00 83.31 77 ILE A O 1
ATOM 617 N N . ASN A 1 78 ? 3.000 -3.961 7.728 1.00 76.75 78 ASN A N 1
ATOM 618 C CA . ASN A 1 78 ? 4.262 -3.735 8.441 1.00 76.75 78 ASN A CA 1
ATOM 619 C C . ASN A 1 78 ? 4.285 -2.413 9.231 1.00 76.75 78 ASN A C 1
ATOM 621 O O . ASN A 1 78 ? 5.134 -2.226 10.099 1.00 76.75 78 ASN A O 1
ATOM 625 N N . ARG A 1 79 ? 3.318 -1.512 9.000 1.00 68.31 79 ARG A N 1
ATOM 626 C CA . ARG A 1 79 ? 3.107 -0.297 9.804 1.00 68.31 79 ARG A CA 1
ATOM 627 C C . ARG A 1 79 ? 2.724 -0.580 11.268 1.00 68.31 79 ARG A C 1
ATOM 629 O O . ARG A 1 79 ? 2.843 0.325 12.091 1.00 68.31 79 ARG A O 1
ATOM 636 N N . LYS A 1 80 ? 2.206 -1.768 11.617 1.00 55.44 80 LYS A N 1
ATOM 637 C CA . LYS A 1 80 ? 1.623 -2.007 12.953 1.00 55.44 80 LYS A CA 1
ATOM 638 C C . LYS A 1 80 ? 2.671 -2.346 14.031 1.00 55.44 80 LYS A C 1
ATOM 640 O O . LYS A 1 80 ? 3.248 -3.429 13.965 1.00 55.44 80 LYS A O 1
ATOM 645 N N . PRO A 1 81 ? 2.789 -1.561 15.122 1.00 44.47 81 PRO A N 1
ATOM 646 C CA . PRO A 1 81 ? 3.081 -2.140 16.423 1.00 44.47 81 PRO A CA 1
ATOM 647 C C . PRO A 1 81 ? 1.801 -2.848 16.895 1.00 44.47 81 PRO A C 1
ATOM 649 O O . PRO A 1 81 ? 0.750 -2.226 17.007 1.00 44.47 81 PRO A O 1
ATOM 652 N N . ASN A 1 82 ? 1.868 -4.167 17.059 1.00 43.34 82 ASN A N 1
ATOM 653 C CA . ASN A 1 82 ? 1.086 -4.995 17.985 1.00 43.34 82 ASN A CA 1
ATOM 654 C C . ASN A 1 82 ? 0.069 -4.262 18.900 1.00 43.34 82 ASN A C 1
ATOM 656 O O . ASN A 1 82 ? 0.239 -4.170 20.110 1.00 43.34 82 ASN A O 1
ATOM 660 N N . SER A 1 83 ? -1.044 -3.815 18.319 1.00 34.09 83 SER A N 1
ATOM 661 C CA . SER A 1 83 ? -2.307 -3.501 18.983 1.00 34.09 83 SER A CA 1
ATOM 662 C C . SER A 1 83 ? -3.407 -3.657 17.943 1.00 34.09 83 SER A C 1
ATOM 664 O O . SER A 1 83 ? -3.242 -3.290 16.777 1.00 34.09 83 SER A O 1
ATOM 666 N N . LYS A 1 84 ? -4.501 -4.296 18.343 1.00 44.00 84 LYS A N 1
ATOM 667 C CA . LYS A 1 84 ? -5.594 -4.675 17.452 1.00 44.00 84 LYS A CA 1
ATOM 668 C C . LYS A 1 84 ? -6.132 -3.441 16.713 1.00 44.00 84 LYS A C 1
ATOM 670 O O . LYS A 1 84 ? -6.274 -2.378 17.299 1.00 44.00 84 LYS A O 1
ATOM 675 N N . SER A 1 85 ? -6.327 -3.627 15.408 1.00 47.56 85 SER A N 1
ATOM 676 C CA . SER A 1 85 ? -7.189 -2.837 14.526 1.00 47.56 85 SER A CA 1
ATOM 677 C C . SER A 1 85 ? -7.135 -1.305 14.668 1.00 47.56 85 SER A C 1
ATOM 679 O O . SER A 1 85 ? -8.075 -0.665 15.111 1.00 47.56 85 SER A O 1
ATOM 681 N N . SER A 1 86 ? -6.067 -0.670 14.181 1.00 45.19 86 SER A N 1
ATOM 682 C CA . SER A 1 86 ? -6.218 0.680 13.621 1.00 45.19 86 SER A CA 1
ATOM 683 C C . SER A 1 86 ? -5.175 0.920 12.523 1.00 45.19 86 SER A C 1
ATOM 685 O O . SER A 1 86 ? -3.967 0.958 12.759 1.00 45.19 86 SER A O 1
ATOM 687 N N . ILE A 1 87 ? -5.625 0.951 11.260 1.00 52.88 87 ILE A N 1
ATOM 688 C CA . ILE A 1 87 ? -4.868 1.583 10.159 1.00 52.88 87 ILE A CA 1
ATOM 689 C C . ILE A 1 87 ? -5.062 3.110 10.178 1.00 52.88 87 ILE A C 1
ATOM 691 O O . ILE A 1 87 ? -4.294 3.865 9.587 1.00 52.88 87 ILE A O 1
ATOM 695 N N . CYS A 1 88 ? -6.057 3.555 10.926 1.00 47.19 88 CYS A N 1
ATOM 696 C CA . CYS A 1 88 ? -6.092 4.876 11.486 1.00 47.19 88 CYS A CA 1
ATOM 697 C C . CYS A 1 88 ? -5.413 4.775 12.835 1.00 47.19 88 CYS A C 1
ATOM 699 O O . CYS A 1 88 ? -4.447 4.028 13.045 1.00 47.19 88 CYS A O 1
#

InterPro domains:
  IPR006440 Death on curing protein [PTHR39426] (12-78)
  IPR006440 Death on curing protein [TIGR01550] (15-79)

Radius of gyration: 14.11 Å; Cα contacts (8 Å, |Δi|>4): 69; chains: 1; bounding box: 37×23×36 Å

Foldseek 3Di:
DDPDDAADDDPNDGFGDLVNVLVVLVVVCCVPPVPDDADDDDSPLSRVLSCQLVVCCVPVVDPPPVVSVCSSVVSLVVPDDDDPDYSD

Organism: NCBI:txid638

Sequence (88 aa):
MMPFSFAETDNGVRYLSVDDIIYINKRLIESQTPNEPIKVINKNSLGSSQSRPSIVRYYEQTNDMFVLSASLIESLINRKPNSKSSIC